Protein AF-A0A659PZQ2-F1 (afdb_monomer_lite)

Structure (mmCIF, N/CA/C/O backbone):
data_AF-A0A659PZQ2-F1
#
_entry.id   AF-A0A659PZQ2-F1
#
loop_
_atom_site.group_PDB
_atom_site.id
_atom_site.type_symbol
_atom_site.label_atom_id
_atom_site.label_alt_id
_atom_site.label_comp_id
_atom_site.label_asym_id
_atom_site.label_entity_id
_atom_site.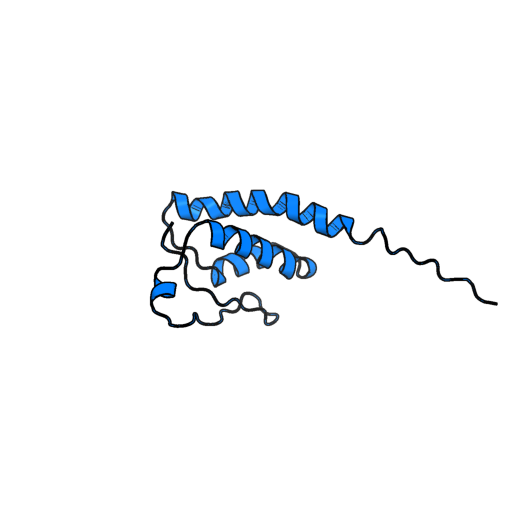label_seq_id
_atom_site.pdbx_PDB_ins_code
_atom_site.Cartn_x
_atom_site.Cartn_y
_atom_site.Cartn_z
_atom_site.occupancy
_atom_site.B_iso_or_equiv
_atom_site.auth_seq_id
_atom_site.auth_comp_id
_atom_site.auth_asym_id
_atom_site.auth_atom_id
_atom_site.pdbx_PDB_model_num
ATOM 1 N N . GLU A 1 1 ? 44.178 11.854 -29.192 1.00 43.09 1 GLU A N 1
ATOM 2 C CA . GLU A 1 1 ? 43.758 12.827 -28.168 1.00 43.09 1 GLU A CA 1
ATOM 3 C C . GLU A 1 1 ? 42.257 12.733 -27.972 1.00 43.09 1 GLU A C 1
ATOM 5 O O . GLU A 1 1 ? 41.554 12.362 -28.906 1.00 43.09 1 GLU A O 1
ATOM 10 N N . ASP A 1 2 ? 41.846 12.947 -26.727 1.00 44.44 2 ASP A N 1
ATOM 11 C CA . ASP A 1 2 ? 40.539 12.696 -26.118 1.00 44.44 2 ASP A CA 1
ATOM 12 C C . ASP A 1 2 ? 39.328 13.151 -26.946 1.00 44.44 2 ASP A C 1
ATOM 14 O O . ASP A 1 2 ? 39.210 14.317 -27.320 1.00 44.44 2 ASP A O 1
ATOM 18 N N . VAL A 1 3 ? 38.382 12.233 -27.163 1.00 50.78 3 VAL A N 1
ATOM 19 C CA . VAL A 1 3 ? 37.012 12.590 -27.539 1.00 50.78 3 VAL A CA 1
ATOM 20 C C . VAL A 1 3 ? 36.284 12.867 -26.226 1.00 50.78 3 VAL A C 1
ATOM 22 O O . VAL A 1 3 ? 36.098 11.922 -25.453 1.00 50.78 3 VAL A O 1
ATOM 25 N N . PRO A 1 4 ? 35.863 14.108 -25.926 1.00 54.44 4 PRO A N 1
ATOM 26 C CA . PRO A 1 4 ? 35.084 14.350 -24.727 1.00 54.44 4 PRO A CA 1
ATOM 27 C C . PRO A 1 4 ? 33.786 13.547 -24.847 1.00 54.44 4 PRO A C 1
ATOM 29 O O . PRO A 1 4 ? 32.972 13.772 -25.745 1.00 54.44 4 PRO A O 1
ATOM 32 N N . ARG A 1 5 ? 33.610 12.564 -23.958 1.00 57.91 5 ARG A N 1
ATOM 33 C CA . ARG A 1 5 ? 32.342 11.857 -23.779 1.00 57.91 5 ARG A CA 1
ATOM 34 C C . ARG A 1 5 ? 31.309 12.907 -23.379 1.00 57.91 5 ARG A C 1
ATOM 36 O O . ARG A 1 5 ? 31.291 13.342 -22.231 1.00 57.91 5 ARG A O 1
ATOM 43 N N . ALA A 1 6 ? 30.488 13.336 -24.334 1.00 54.38 6 ALA A N 1
ATOM 44 C CA . ALA A 1 6 ? 29.352 14.200 -24.065 1.00 54.38 6 ALA A CA 1
ATOM 45 C C . ALA A 1 6 ? 28.490 13.539 -22.983 1.00 54.38 6 ALA A C 1
ATOM 47 O O . ALA A 1 6 ? 28.100 12.378 -23.116 1.00 54.38 6 ALA A O 1
ATOM 48 N N . ALA A 1 7 ? 28.241 14.253 -21.892 1.00 53.03 7 ALA A N 1
ATOM 49 C CA . ALA A 1 7 ? 27.239 13.838 -20.930 1.00 53.03 7 ALA A CA 1
ATOM 50 C C . ALA A 1 7 ? 25.852 14.069 -21.548 1.00 53.03 7 ALA A C 1
ATOM 52 O O . ALA A 1 7 ? 25.619 15.157 -22.074 1.00 53.03 7 ALA A O 1
ATOM 53 N N . PRO A 1 8 ? 24.911 13.121 -21.431 1.00 57.03 8 PRO A N 1
ATOM 54 C CA . PRO A 1 8 ? 23.500 13.457 -21.462 1.00 57.03 8 PRO A CA 1
ATOM 55 C C . PRO A 1 8 ? 22.922 13.240 -20.056 1.00 57.03 8 PRO A C 1
ATOM 57 O O . PRO A 1 8 ? 22.567 12.105 -19.725 1.00 57.03 8 PRO A O 1
ATOM 60 N N . PRO A 1 9 ? 22.838 14.275 -19.198 1.00 56.88 9 PRO A N 1
ATOM 61 C CA . PRO A 1 9 ? 22.209 14.132 -17.889 1.00 56.88 9 PRO A CA 1
ATOM 62 C C . PRO A 1 9 ? 20.702 14.426 -17.884 1.00 56.88 9 PRO A C 1
ATOM 64 O O . PRO A 1 9 ? 20.077 14.191 -16.857 1.00 56.88 9 PRO A O 1
ATOM 67 N N . ASP A 1 10 ? 20.102 14.878 -18.991 1.00 52.16 10 ASP A N 1
ATOM 68 C CA . ASP A 1 10 ? 18.756 15.474 -18.916 1.00 52.16 10 ASP A CA 1
ATOM 69 C C . ASP A 1 10 ? 17.606 14.541 -19.345 1.00 52.16 10 ASP A C 1
ATOM 71 O O . ASP A 1 10 ? 16.463 14.768 -18.973 1.00 52.16 10 ASP A O 1
ATOM 75 N N . LEU A 1 11 ? 17.879 13.441 -20.058 1.00 50.06 11 LEU A N 1
ATOM 76 C CA . LEU A 1 11 ? 16.834 12.591 -20.669 1.00 50.06 11 LEU A CA 1
ATOM 77 C C . LEU A 1 11 ? 16.414 11.359 -19.849 1.00 50.06 11 LEU A C 1
ATOM 79 O O . LEU A 1 11 ? 15.599 10.568 -20.308 1.00 50.06 11 LEU A O 1
ATOM 83 N N . GLN A 1 12 ? 16.967 11.158 -18.651 1.00 48.66 12 GLN A N 1
ATOM 84 C CA . GLN A 1 12 ? 16.686 9.958 -17.838 1.00 48.66 12 GLN A CA 1
ATOM 85 C C . GLN A 1 12 ? 15.722 10.210 -16.665 1.00 48.66 12 GLN A C 1
ATOM 87 O O . GLN A 1 12 ? 15.374 9.268 -15.957 1.00 48.66 12 GLN A O 1
ATOM 92 N N . TYR A 1 13 ? 15.270 11.453 -16.463 1.00 49.06 13 TYR A N 1
ATOM 93 C CA . TYR A 1 13 ? 14.416 11.837 -15.328 1.00 49.06 13 TYR A CA 1
ATOM 94 C C . TYR A 1 13 ? 12.926 12.023 -15.679 1.00 49.06 13 TYR A C 1
ATOM 96 O O . TYR A 1 13 ? 12.082 11.962 -14.780 1.00 49.06 13 TYR A O 1
ATOM 104 N N . GLU A 1 14 ? 12.571 12.191 -16.956 1.00 47.66 14 GLU A N 1
ATOM 105 C CA . GLU A 1 14 ? 11.174 12.403 -17.378 1.00 47.66 14 GLU A CA 1
ATOM 106 C C . GLU A 1 14 ? 10.341 11.108 -17.380 1.00 47.66 14 GLU A C 1
ATOM 108 O O . GLU A 1 14 ? 9.258 11.076 -16.794 1.00 47.66 14 GLU A O 1
ATOM 113 N N . GLU A 1 15 ? 10.879 9.994 -17.891 1.00 51.38 15 GLU A N 1
ATOM 114 C CA . GLU A 1 15 ? 10.107 8.751 -18.103 1.00 51.38 15 GLU A CA 1
ATOM 115 C C . GLU A 1 15 ? 9.558 8.128 -16.794 1.00 51.38 15 GLU A C 1
ATOM 117 O O . GLU A 1 15 ? 8.483 7.517 -16.755 1.00 51.38 15 GLU A O 1
ATOM 122 N N . VAL A 1 16 ? 10.278 8.313 -15.681 1.00 50.09 16 VAL A N 1
ATOM 123 C CA . VAL A 1 16 ? 9.889 7.800 -14.353 1.00 50.09 16 VAL A CA 1
ATOM 124 C C . VAL A 1 16 ? 8.830 8.690 -13.690 1.00 50.09 16 VAL A C 1
ATOM 126 O O . VAL A 1 16 ? 7.954 8.187 -12.981 1.00 50.09 16 VAL A O 1
ATOM 129 N N . THR A 1 17 ? 8.876 10.001 -13.934 1.00 54.16 17 THR A N 1
ATOM 130 C CA . THR A 1 17 ? 7.969 10.974 -13.309 1.00 54.16 17 THR A CA 1
ATOM 131 C C . THR A 1 17 ? 6.584 10.927 -13.957 1.00 54.16 17 THR A C 1
ATOM 133 O O . THR A 1 17 ? 5.587 10.823 -13.240 1.00 54.16 17 THR A O 1
ATOM 136 N N . GLU A 1 18 ? 6.517 10.850 -15.293 1.00 54.75 18 GLU A N 1
ATOM 137 C CA . GLU A 1 18 ? 5.251 10.710 -16.035 1.00 54.75 18 GLU A CA 1
ATOM 138 C C . GLU A 1 18 ? 4.478 9.433 -15.657 1.00 54.75 18 GLU A C 1
ATOM 140 O O . GLU A 1 18 ? 3.247 9.427 -15.620 1.00 54.75 18 GLU A O 1
ATOM 145 N N . THR A 1 19 ? 5.182 8.354 -15.296 1.00 63.56 19 THR A N 1
ATOM 146 C CA . THR A 1 19 ? 4.552 7.088 -14.886 1.00 63.56 19 THR A CA 1
ATOM 147 C C . THR A 1 19 ? 3.859 7.195 -13.516 1.00 63.56 19 THR A C 1
ATOM 149 O O . THR A 1 19 ? 2.824 6.565 -13.295 1.00 63.56 19 THR A O 1
ATOM 152 N N . ARG A 1 20 ? 4.391 7.992 -12.576 1.00 70.25 20 ARG A N 1
ATOM 153 C CA . ARG A 1 20 ? 3.810 8.127 -11.225 1.00 70.25 20 ARG A CA 1
ATOM 154 C C . ARG A 1 20 ? 2.506 8.918 -11.226 1.00 70.25 20 ARG A C 1
ATOM 156 O O . ARG A 1 20 ? 1.558 8.501 -10.562 1.00 70.25 20 ARG A O 1
ATOM 163 N N . GLU A 1 21 ? 2.456 10.026 -11.962 1.00 79.94 21 GLU A N 1
ATOM 164 C CA . GLU A 1 21 ? 1.270 10.893 -12.033 1.00 79.94 21 GLU A CA 1
ATOM 165 C C . GLU A 1 21 ? 0.069 10.182 -12.666 1.00 79.94 21 GLU A C 1
ATOM 167 O O . GLU A 1 21 ? -1.067 10.433 -12.275 1.00 79.94 21 GLU A O 1
ATOM 172 N N . GLN A 1 22 ? 0.315 9.236 -13.577 1.00 83.25 22 GLN A N 1
ATOM 173 C CA . GLN A 1 22 ? -0.734 8.417 -14.188 1.00 83.25 22 GLN A CA 1
ATOM 174 C C . GLN A 1 22 ? -1.177 7.251 -13.291 1.00 83.25 22 GLN A C 1
ATOM 176 O O . GLN A 1 22 ? -2.363 6.936 -13.230 1.00 83.25 22 GLN A O 1
ATOM 181 N N . LEU A 1 23 ? -0.245 6.600 -12.583 1.00 88.38 23 LEU A N 1
ATOM 182 C CA . LEU A 1 23 ? -0.562 5.428 -11.758 1.00 88.38 23 LEU A CA 1
ATOM 183 C C . LEU A 1 23 ? -1.220 5.780 -10.422 1.00 88.38 23 LEU A C 1
ATOM 185 O O . LEU A 1 23 ? -2.057 5.017 -9.943 1.00 88.38 23 LEU A O 1
ATOM 189 N N . ALA A 1 24 ? -0.858 6.911 -9.815 1.00 92.31 24 ALA A N 1
ATOM 190 C CA . ALA A 1 24 ? -1.420 7.345 -8.539 1.00 92.31 24 ALA A CA 1
ATOM 191 C C . ALA A 1 24 ? -2.959 7.423 -8.521 1.00 92.31 24 ALA A C 1
ATOM 193 O O . ALA A 1 24 ? -3.534 6.773 -7.647 1.00 92.31 24 ALA A O 1
ATOM 194 N N . PRO A 1 25 ? -3.638 8.122 -9.454 1.00 94.62 25 PRO A N 1
ATOM 195 C CA . PRO A 1 25 ? -5.100 8.205 -9.447 1.00 94.62 25 PRO A CA 1
ATOM 196 C C . PRO A 1 25 ? -5.770 6.846 -9.690 1.00 94.62 25 PRO A C 1
ATOM 198 O O . PRO A 1 25 ? -6.799 6.554 -9.089 1.00 94.62 25 PRO A O 1
ATOM 201 N N . ILE A 1 26 ? -5.166 5.980 -10.512 1.00 93.75 26 ILE A N 1
ATOM 202 C CA . ILE A 1 26 ? -5.685 4.628 -10.773 1.00 93.75 26 ILE A CA 1
ATOM 203 C C . ILE A 1 26 ? -5.627 3.772 -9.501 1.00 93.75 26 ILE A C 1
ATOM 205 O O . ILE A 1 26 ? -6.587 3.083 -9.161 1.00 93.75 26 ILE A O 1
ATOM 209 N N . ILE A 1 27 ? -4.494 3.800 -8.794 1.00 95.31 27 ILE A N 1
ATOM 210 C CA . ILE A 1 27 ? -4.319 3.061 -7.539 1.00 95.31 27 ILE A CA 1
ATOM 211 C C . ILE A 1 27 ? -5.238 3.636 -6.458 1.00 95.31 27 ILE A C 1
ATOM 213 O O . ILE A 1 27 ? -5.863 2.874 -5.728 1.00 95.31 27 ILE A O 1
ATOM 217 N N . GLU A 1 28 ? -5.359 4.961 -6.368 1.00 95.81 28 GLU A N 1
ATOM 218 C CA . GLU A 1 28 ? -6.278 5.630 -5.443 1.00 95.81 28 GLU A CA 1
ATOM 219 C C . GLU A 1 28 ? -7.724 5.157 -5.645 1.00 95.81 28 GLU A C 1
ATOM 221 O O . GLU A 1 28 ? -8.360 4.723 -4.684 1.00 95.81 28 GLU A O 1
ATOM 226 N N . GLU A 1 29 ? -8.218 5.155 -6.887 1.00 96.19 29 GLU A N 1
ATOM 227 C CA . GLU A 1 29 ? -9.567 4.686 -7.222 1.00 96.19 29 GLU A CA 1
ATOM 228 C C . GLU A 1 29 ? -9.778 3.214 -6.832 1.00 96.19 29 GLU A C 1
ATOM 230 O O . GLU A 1 29 ? -10.786 2.866 -6.213 1.00 96.19 29 GLU A O 1
ATOM 235 N N . GLN A 1 30 ? -8.804 2.346 -7.119 1.00 95.88 30 GLN A N 1
ATOM 236 C CA . GLN A 1 30 ? -8.877 0.932 -6.743 1.00 95.88 30 GLN A CA 1
ATOM 237 C C . GLN A 1 30 ? -8.884 0.729 -5.223 1.00 95.88 30 GLN A C 1
ATOM 239 O O . GLN A 1 30 ? -9.653 -0.085 -4.709 1.00 95.88 30 GLN A O 1
ATOM 244 N N . LEU A 1 31 ? -8.046 1.461 -4.482 1.00 97.38 31 LEU A N 1
ATOM 245 C CA . LEU A 1 31 ? -7.979 1.340 -3.026 1.00 97.38 31 LEU A CA 1
ATOM 246 C C . LEU A 1 31 ? -9.207 1.960 -2.336 1.00 97.38 31 LEU A C 1
ATOM 248 O O . LEU A 1 31 ? -9.620 1.470 -1.284 1.00 97.38 31 LEU A O 1
ATOM 252 N N . ALA A 1 32 ? -9.849 2.971 -2.931 1.00 97.19 32 ALA A N 1
ATOM 253 C CA . ALA A 1 32 ? -11.071 3.581 -2.400 1.00 97.19 32 ALA A CA 1
ATOM 254 C C . ALA A 1 32 ? -12.216 2.568 -2.209 1.00 97.19 32 ALA A C 1
ATOM 25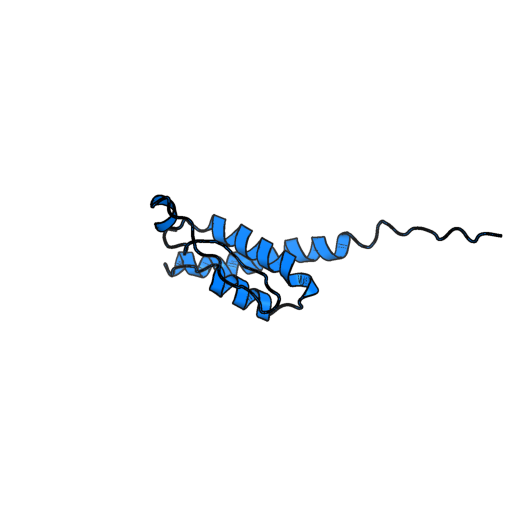6 O O . ALA A 1 32 ? -13.066 2.749 -1.331 1.00 97.19 32 ALA A O 1
ATOM 257 N N . MET A 1 33 ? -12.212 1.461 -2.962 1.00 96.38 33 MET A N 1
ATOM 258 C CA . MET A 1 33 ? -13.175 0.372 -2.793 1.00 96.38 33 MET A CA 1
ATOM 259 C C . MET A 1 33 ? -13.157 -0.214 -1.380 1.00 96.38 33 MET A C 1
ATOM 261 O O . MET A 1 33 ? -14.230 -0.482 -0.851 1.00 96.38 33 MET A O 1
ATOM 265 N N . TYR A 1 34 ? -11.993 -0.325 -0.730 1.00 97.25 34 TYR A N 1
ATOM 266 C CA . TYR A 1 34 ? -11.884 -0.839 0.642 1.00 97.25 34 TYR A CA 1
ATOM 267 C C . TYR A 1 34 ? -12.656 0.024 1.644 1.00 97.25 34 TYR A C 1
ATOM 269 O O . TYR A 1 34 ? -13.348 -0.499 2.521 1.00 97.25 34 TYR A O 1
ATOM 277 N N . LYS A 1 35 ? -12.597 1.350 1.470 1.00 95.69 35 LYS A N 1
ATOM 278 C CA . LYS A 1 35 ? -13.377 2.302 2.262 1.00 95.69 35 LYS A CA 1
ATOM 279 C C . LYS A 1 35 ? -14.868 2.184 1.956 1.00 95.69 35 LYS A C 1
ATOM 281 O O . LYS A 1 35 ? -15.670 2.104 2.884 1.00 95.69 35 LYS A O 1
ATOM 286 N N . THR A 1 36 ? -15.250 2.115 0.683 1.00 96.62 36 THR A N 1
ATOM 287 C CA . THR A 1 36 ? -16.660 1.980 0.278 1.00 96.62 36 THR A CA 1
ATOM 288 C C . THR A 1 36 ? -17.296 0.687 0.793 1.00 96.62 36 THR A C 1
ATOM 290 O O . THR A 1 36 ? -18.430 0.707 1.266 1.00 96.62 36 THR A O 1
ATOM 293 N N . THR A 1 37 ? -16.575 -0.435 0.748 1.00 96.75 37 THR A N 1
ATOM 294 C CA . THR A 1 37 ? -17.066 -1.748 1.195 1.00 96.75 37 THR A CA 1
ATOM 295 C C . THR A 1 37 ? -16.771 -2.040 2.665 1.00 96.75 37 THR A C 1
ATOM 297 O O . THR A 1 37 ? -17.086 -3.134 3.133 1.00 96.75 37 THR A O 1
ATOM 300 N N . GLN A 1 38 ? -16.154 -1.100 3.394 1.00 96.19 38 GLN A N 1
ATOM 301 C CA . GLN A 1 38 ? -15.722 -1.266 4.790 1.00 96.19 38 GLN A CA 1
ATOM 302 C C . GLN A 1 38 ? -14.882 -2.540 5.005 1.00 96.19 38 GLN A C 1
ATOM 304 O O . GLN A 1 38 ? -14.968 -3.208 6.034 1.00 96.19 38 GLN A O 1
ATOM 309 N N . THR A 1 39 ? -14.083 -2.911 4.005 1.00 97.38 39 THR A N 1
ATOM 310 C CA . THR A 1 39 ? -13.224 -4.099 4.045 1.00 97.38 39 THR A CA 1
ATOM 311 C C . THR A 1 39 ? -11.851 -3.708 4.577 1.00 97.38 39 THR A C 1
ATOM 313 O O . THR A 1 39 ? -11.322 -2.713 4.099 1.00 97.38 39 THR A O 1
ATOM 316 N N . PRO A 1 40 ? -11.239 -4.440 5.523 1.00 97.50 40 PRO A N 1
ATOM 317 C CA . PRO A 1 40 ? -9.902 -4.112 6.017 1.00 97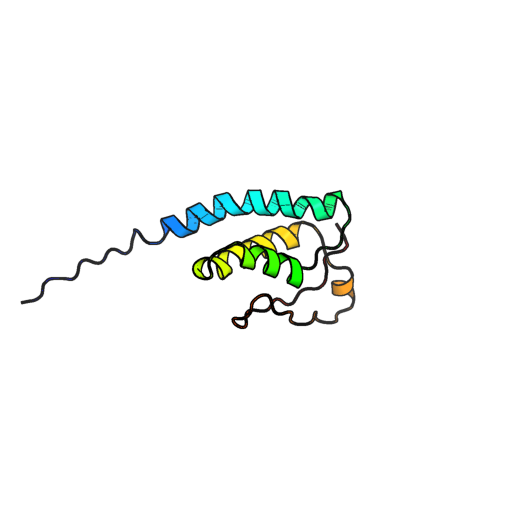.50 40 PRO A CA 1
ATOM 318 C C . PRO A 1 40 ? -8.837 -4.160 4.910 1.00 97.50 40 PRO A C 1
ATOM 320 O O . PRO A 1 40 ? -8.859 -5.059 4.069 1.00 97.50 40 PRO A O 1
ATOM 323 N N . LEU A 1 41 ? -7.896 -3.217 4.925 1.00 97.88 41 LEU A N 1
ATOM 324 C CA . LEU A 1 41 ? -6.821 -3.102 3.940 1.00 97.88 41 LEU A CA 1
ATOM 325 C C . LEU A 1 41 ? -5.494 -3.566 4.557 1.00 97.88 41 LEU A C 1
ATOM 327 O O . LEU A 1 41 ? -4.888 -2.881 5.384 1.00 97.88 41 LEU A O 1
ATOM 331 N N . ASP A 1 42 ? -5.046 -4.760 4.160 1.00 97.56 42 ASP A N 1
ATOM 332 C CA . ASP A 1 42 ? -3.746 -5.321 4.548 1.00 97.56 42 ASP A CA 1
ATOM 333 C C . ASP A 1 42 ? -2.670 -4.898 3.543 1.00 97.56 42 ASP A C 1
ATOM 335 O O . ASP A 1 42 ? -2.577 -5.427 2.433 1.00 97.56 42 ASP A O 1
ATOM 339 N N . LEU A 1 43 ? -1.822 -3.954 3.950 1.00 96.94 43 LEU A N 1
ATOM 340 C CA . LEU A 1 43 ? -0.734 -3.440 3.120 1.00 96.94 43 LEU A CA 1
ATOM 341 C C . LEU A 1 43 ? 0.268 -4.517 2.681 1.00 96.94 43 LEU A C 1
ATOM 343 O O . LEU A 1 43 ? 0.825 -4.403 1.592 1.00 96.94 43 LEU A O 1
ATOM 347 N N . GLY A 1 44 ? 0.504 -5.561 3.480 1.00 96.81 44 GLY A N 1
ATOM 348 C CA . GLY A 1 44 ? 1.403 -6.654 3.102 1.00 96.81 44 GLY A CA 1
ATOM 349 C C . GLY A 1 44 ? 0.870 -7.439 1.908 1.00 96.81 44 GLY A C 1
ATOM 350 O O . GLY A 1 44 ? 1.601 -7.697 0.948 1.00 96.81 44 GLY A O 1
ATOM 351 N N . LEU A 1 45 ? -0.422 -7.767 1.948 1.00 96.88 45 LEU A N 1
ATOM 352 C CA . LEU A 1 45 ? -1.106 -8.470 0.869 1.00 96.88 45 LEU A CA 1
ATOM 353 C C . LEU A 1 45 ? -1.259 -7.583 -0.370 1.00 96.88 45 LEU A C 1
ATOM 355 O O . LEU A 1 45 ? -0.817 -7.968 -1.451 1.00 96.88 45 LEU A O 1
ATOM 359 N N . VAL A 1 46 ? -1.825 -6.388 -0.197 1.00 97.06 46 VAL A N 1
ATOM 360 C CA . VAL A 1 46 ? -2.159 -5.481 -1.300 1.00 97.06 46 VAL A CA 1
ATOM 361 C C . VAL A 1 46 ? -0.905 -5.052 -2.053 1.00 97.06 46 VAL A C 1
ATOM 363 O O . VAL A 1 46 ? -0.859 -5.155 -3.277 1.00 97.06 46 VAL A O 1
ATOM 366 N N . VAL A 1 47 ? 0.159 -4.635 -1.354 1.00 97.31 47 VAL A N 1
ATOM 367 C CA . VAL A 1 47 ? 1.410 -4.250 -2.028 1.00 97.31 47 VAL A CA 1
ATOM 368 C C . VAL A 1 47 ? 1.965 -5.430 -2.820 1.00 97.31 47 VAL A C 1
ATOM 370 O O . VAL A 1 47 ? 2.336 -5.253 -3.975 1.00 97.31 47 VAL A O 1
ATOM 373 N N . ARG A 1 48 ? 1.968 -6.645 -2.259 1.00 97.38 48 ARG A N 1
ATOM 374 C CA . ARG A 1 48 ? 2.432 -7.843 -2.973 1.00 97.38 48 ARG A CA 1
ATOM 375 C C . ARG A 1 48 ? 1.625 -8.113 -4.248 1.00 97.38 48 ARG A C 1
ATOM 377 O O . ARG A 1 48 ? 2.217 -8.430 -5.277 1.00 97.38 48 ARG A O 1
ATOM 384 N N . GLU A 1 49 ? 0.303 -7.972 -4.194 1.00 96.44 49 GLU A N 1
ATOM 385 C CA . GLU A 1 49 ? -0.588 -8.150 -5.350 1.00 96.44 49 GLU A CA 1
ATOM 386 C C . GLU A 1 49 ? -0.342 -7.107 -6.443 1.00 96.44 49 GLU A C 1
ATOM 388 O O . GLU A 1 49 ? -0.310 -7.454 -7.624 1.00 96.44 49 GLU A O 1
ATOM 393 N N . TYR A 1 50 ? -0.099 -5.848 -6.071 1.00 95.50 50 TYR A N 1
ATOM 394 C CA . TYR A 1 50 ? 0.316 -4.826 -7.029 1.00 95.50 50 TYR A CA 1
ATOM 395 C C . TYR A 1 50 ? 1.692 -5.145 -7.613 1.00 95.50 50 TYR A C 1
ATOM 397 O O . TYR A 1 50 ? 1.847 -5.157 -8.829 1.00 95.50 50 TYR A O 1
ATOM 405 N N . LEU A 1 51 ? 2.693 -5.472 -6.790 1.00 95.00 51 LEU A N 1
ATOM 406 C CA . LEU A 1 51 ? 4.045 -5.778 -7.268 1.00 95.00 51 LEU A CA 1
ATOM 407 C C . LEU A 1 51 ? 4.082 -6.947 -8.264 1.00 95.00 51 LEU A C 1
ATOM 409 O O . LEU A 1 51 ? 4.897 -6.926 -9.185 1.00 95.00 51 LEU A O 1
ATOM 413 N N . ALA A 1 52 ? 3.195 -7.934 -8.127 1.00 95.06 52 ALA A N 1
ATOM 414 C CA . ALA A 1 52 ? 3.089 -9.055 -9.062 1.00 95.06 52 ALA A CA 1
ATOM 415 C C . ALA A 1 52 ? 2.640 -8.642 -10.480 1.00 95.06 52 ALA A C 1
ATOM 417 O O . ALA A 1 52 ? 2.918 -9.360 -11.439 1.00 95.06 52 ALA A O 1
ATOM 418 N N . GLN A 1 53 ? 1.980 -7.489 -10.627 1.00 93.69 53 GLN A N 1
ATOM 419 C CA . GLN A 1 53 ? 1.460 -6.983 -11.904 1.00 93.69 53 GLN A CA 1
ATOM 420 C C . GLN A 1 53 ? 2.469 -6.120 -12.673 1.00 93.69 53 GLN A C 1
ATOM 422 O O . GLN A 1 53 ? 2.257 -5.823 -13.848 1.00 93.69 53 GLN A O 1
ATOM 427 N N . TYR A 1 54 ? 3.573 -5.719 -12.035 1.00 90.94 54 TYR A N 1
ATOM 428 C CA . TYR A 1 54 ? 4.566 -4.824 -12.627 1.00 90.94 54 TYR A CA 1
ATOM 429 C C . TYR A 1 54 ? 5.956 -5.469 -12.689 1.00 90.94 54 TYR A C 1
ATOM 431 O O . TYR A 1 54 ? 6.331 -6.260 -11.817 1.00 90.94 54 TYR A O 1
ATOM 439 N N . PRO A 1 55 ? 6.782 -5.104 -13.689 1.00 91.06 55 PRO A N 1
ATOM 440 C CA . PRO A 1 55 ? 8.167 -5.551 -13.750 1.00 91.06 55 PRO A CA 1
ATOM 441 C C . PRO A 1 55 ? 8.957 -5.052 -12.535 1.00 91.06 55 PRO A C 1
ATOM 443 O O . PRO A 1 55 ? 8.733 -3.947 -12.038 1.00 91.06 55 PRO A O 1
ATOM 446 N N . ARG A 1 56 ? 9.953 -5.838 -12.104 1.00 90.06 56 ARG A N 1
ATOM 447 C CA . ARG A 1 56 ? 10.770 -5.559 -10.907 1.00 90.06 56 ARG A CA 1
ATOM 448 C C . ARG A 1 56 ? 11.366 -4.149 -10.875 1.00 90.06 56 ARG A C 1
ATOM 450 O O . ARG A 1 56 ? 11.439 -3.551 -9.807 1.00 90.06 56 ARG A O 1
ATOM 457 N N . ALA A 1 57 ? 11.756 -3.610 -12.031 1.00 89.81 57 ALA A N 1
ATOM 458 C CA . ALA A 1 57 ? 12.297 -2.255 -12.150 1.00 89.81 57 ALA A CA 1
ATOM 459 C C . ALA A 1 57 ? 11.350 -1.169 -11.599 1.00 89.81 57 ALA A C 1
ATOM 461 O O . ALA A 1 57 ? 11.823 -0.135 -11.148 1.00 89.81 57 ALA A O 1
ATOM 462 N N . ARG A 1 58 ? 10.033 -1.423 -11.581 1.00 89.19 58 ARG A N 1
ATOM 463 C CA . ARG A 1 58 ? 8.995 -0.500 -11.093 1.00 89.19 58 ARG A CA 1
ATOM 464 C C . ARG A 1 58 ? 8.516 -0.805 -9.675 1.00 89.19 58 ARG A C 1
ATOM 466 O O . ARG A 1 58 ? 7.661 -0.094 -9.159 1.00 89.19 58 ARG A O 1
ATOM 473 N N . HIS A 1 59 ? 9.032 -1.855 -9.028 1.00 93.06 59 HIS A N 1
ATOM 474 C CA . HIS A 1 59 ? 8.521 -2.288 -7.721 1.00 93.06 59 HIS A CA 1
ATOM 475 C C . HIS A 1 59 ? 8.630 -1.200 -6.658 1.00 93.06 59 HIS A C 1
ATOM 477 O O . HIS A 1 59 ? 7.716 -1.037 -5.858 1.00 93.06 59 HIS A O 1
ATOM 483 N N . PHE A 1 60 ? 9.724 -0.440 -6.659 1.00 90.81 60 PHE A N 1
ATOM 484 C CA . PHE A 1 60 ? 9.910 0.631 -5.686 1.00 90.81 60 PHE A CA 1
ATOM 485 C C . PHE A 1 60 ? 8.858 1.738 -5.840 1.00 90.81 60 PHE A C 1
ATOM 487 O O . PHE A 1 60 ? 8.226 2.121 -4.856 1.00 90.81 60 PHE A O 1
ATOM 494 N N . ASP A 1 61 ? 8.632 2.209 -7.069 1.00 91.00 61 ASP A N 1
ATOM 495 C CA . ASP A 1 61 ? 7.644 3.252 -7.352 1.00 91.00 61 ASP A CA 1
ATOM 496 C C . ASP A 1 61 ? 6.228 2.784 -7.032 1.00 91.00 61 ASP A C 1
ATOM 498 O O . ASP A 1 61 ? 5.500 3.468 -6.318 1.00 91.00 61 ASP A O 1
ATOM 502 N N . VAL A 1 62 ? 5.860 1.586 -7.492 1.00 93.50 62 VAL A N 1
ATOM 503 C CA . VAL A 1 62 ? 4.528 1.015 -7.260 1.00 93.50 62 VAL A CA 1
ATOM 504 C C . VAL A 1 62 ? 4.268 0.823 -5.768 1.00 93.50 62 VAL A C 1
ATOM 506 O O . VAL A 1 62 ? 3.234 1.268 -5.279 1.00 93.50 62 VAL A O 1
ATOM 509 N N . ALA A 1 63 ? 5.206 0.228 -5.021 1.00 95.38 63 ALA A N 1
ATOM 510 C CA . ALA A 1 63 ? 5.044 0.044 -3.579 1.00 95.38 63 ALA A CA 1
ATOM 511 C C . ALA A 1 63 ? 4.846 1.383 -2.862 1.00 95.38 63 ALA A C 1
ATOM 513 O O . ALA A 1 63 ? 3.964 1.497 -2.012 1.00 95.38 63 ALA A O 1
ATOM 514 N N . ARG A 1 64 ? 5.627 2.407 -3.228 1.00 94.94 64 ARG A N 1
ATOM 515 C CA . ARG A 1 64 ? 5.500 3.737 -2.636 1.00 94.94 64 ARG A CA 1
ATOM 516 C C . ARG A 1 64 ? 4.137 4.361 -2.920 1.00 94.94 64 ARG A C 1
ATOM 518 O O . ARG A 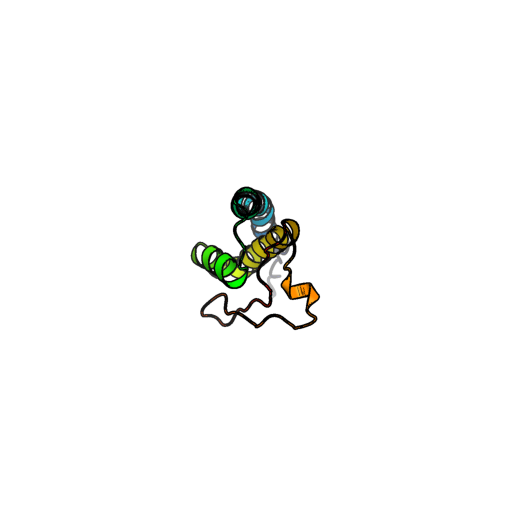1 64 ? 3.516 4.846 -1.987 1.00 94.94 64 ARG A O 1
ATOM 525 N N . ILE A 1 65 ? 3.665 4.323 -4.166 1.00 95.50 65 ILE A N 1
ATOM 526 C CA . ILE A 1 65 ? 2.361 4.893 -4.529 1.00 95.50 65 ILE A CA 1
ATOM 527 C C . ILE A 1 65 ? 1.237 4.177 -3.774 1.00 95.50 65 ILE A C 1
ATOM 529 O O . ILE A 1 65 ? 0.401 4.839 -3.172 1.00 95.50 65 ILE A O 1
ATOM 533 N N . VAL A 1 66 ? 1.237 2.839 -3.753 1.00 96.75 66 VAL A N 1
ATOM 534 C CA . VAL A 1 66 ? 0.220 2.055 -3.030 1.00 96.75 66 VAL A CA 1
ATOM 535 C C . VAL A 1 66 ? 0.194 2.424 -1.549 1.00 96.75 66 VAL A C 1
ATOM 537 O O . VAL A 1 66 ? -0.882 2.659 -1.007 1.00 96.75 66 VAL A O 1
ATOM 540 N N . ILE A 1 67 ? 1.359 2.523 -0.902 1.00 96.19 67 ILE A N 1
ATOM 541 C CA . ILE A 1 67 ? 1.452 2.913 0.510 1.00 96.19 67 ILE A CA 1
ATOM 542 C C . ILE A 1 67 ? 0.968 4.355 0.705 1.00 96.19 67 ILE A C 1
ATOM 544 O O . ILE A 1 67 ? 0.111 4.586 1.554 1.00 96.19 67 ILE A O 1
ATOM 548 N N . ASP A 1 68 ? 1.467 5.303 -0.095 1.00 95.94 6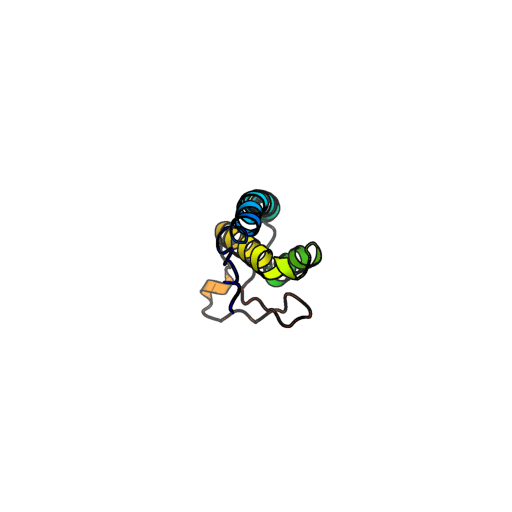8 ASP A N 1
ATOM 549 C CA . ASP A 1 68 ? 1.129 6.728 -0.003 1.00 95.94 68 ASP A CA 1
ATOM 550 C C . ASP A 1 68 ? -0.378 6.975 -0.199 1.00 95.94 68 ASP A C 1
ATOM 552 O O . ASP A 1 68 ? -0.926 7.885 0.426 1.00 95.94 68 ASP A O 1
ATOM 556 N N . GLN A 1 69 ? -1.056 6.175 -1.034 1.00 96.69 69 GLN A N 1
ATOM 557 C CA . GLN A 1 69 ? -2.511 6.245 -1.209 1.00 96.69 69 GLN A CA 1
ATOM 558 C C . GLN A 1 69 ? -3.274 5.517 -0.096 1.00 96.69 69 GLN A C 1
ATOM 560 O O . GLN A 1 69 ? -4.241 6.058 0.437 1.00 96.69 69 GLN A O 1
ATOM 565 N N . ALA A 1 70 ? -2.833 4.328 0.319 1.00 96.75 70 ALA A N 1
ATOM 566 C CA . ALA A 1 70 ? -3.500 3.551 1.362 1.00 96.75 70 ALA A CA 1
ATOM 567 C C . ALA A 1 70 ? -3.568 4.289 2.707 1.00 96.75 70 ALA A C 1
ATOM 569 O O . ALA A 1 70 ? -4.621 4.305 3.343 1.00 96.75 70 ALA A O 1
ATOM 570 N N . VAL A 1 71 ? -2.481 4.953 3.123 1.00 95.38 71 VAL A N 1
ATOM 571 C CA . VAL A 1 71 ? -2.434 5.691 4.403 1.00 95.38 71 VAL A CA 1
ATOM 572 C C . VAL A 1 71 ? -3.375 6.898 4.446 1.00 95.38 71 VAL A C 1
ATOM 574 O O . VAL A 1 71 ? -3.647 7.426 5.520 1.00 95.38 71 VAL A O 1
ATOM 577 N N . ARG A 1 72 ? -3.882 7.356 3.294 1.00 95.56 72 ARG A N 1
ATOM 578 C CA . ARG A 1 72 ? -4.863 8.450 3.213 1.00 95.56 72 ARG A CA 1
ATOM 579 C C . ARG A 1 72 ? -6.295 7.971 3.430 1.00 95.56 72 ARG A C 1
ATOM 581 O O . ARG A 1 72 ? -7.167 8.792 3.700 1.00 95.56 72 ARG A O 1
ATOM 588 N N . LEU A 1 73 ? -6.552 6.669 3.295 1.00 96.19 73 LEU A N 1
ATOM 589 C CA . LEU A 1 73 ? -7.904 6.118 3.371 1.00 96.19 73 LEU A CA 1
ATOM 590 C C . LEU A 1 73 ? -8.409 5.981 4.804 1.00 96.19 73 LEU A C 1
ATOM 592 O O . LEU A 1 73 ? -9.616 6.094 5.018 1.00 96.19 73 LEU A O 1
ATOM 596 N N . GLY A 1 74 ? -7.512 5.737 5.757 1.00 95.38 74 GLY A N 1
ATOM 597 C CA . GLY A 1 74 ? -7.871 5.431 7.133 1.00 95.38 74 GLY A CA 1
ATOM 598 C C . GLY A 1 74 ? -6.663 5.141 8.019 1.00 95.38 74 GLY A C 1
ATOM 599 O O . GLY A 1 74 ? -5.517 5.356 7.631 1.00 95.38 74 GLY A O 1
ATOM 600 N N . VAL A 1 75 ? -6.936 4.630 9.216 1.00 96.31 75 VAL A N 1
ATOM 601 C CA . VAL A 1 75 ? -5.936 4.237 10.218 1.00 96.31 75 VAL A CA 1
ATOM 602 C C . VAL A 1 75 ? -6.147 2.791 10.660 1.00 96.31 75 VAL A C 1
ATOM 604 O O . VAL A 1 75 ? -7.239 2.237 10.505 1.00 96.31 75 VAL A O 1
ATOM 607 N N . ALA A 1 76 ? -5.117 2.174 11.236 1.00 96.94 76 ALA A N 1
ATOM 608 C CA . ALA A 1 76 ? -5.259 0.875 11.873 1.00 96.94 76 ALA A CA 1
ATOM 609 C C . ALA A 1 76 ? -5.608 1.053 13.354 1.00 96.94 76 ALA A C 1
ATOM 611 O O . ALA A 1 76 ? -4.890 1.716 14.103 1.00 96.94 76 ALA A O 1
ATOM 612 N N . GLN A 1 77 ? -6.667 0.404 13.836 1.00 95.62 77 GLN A N 1
ATOM 613 C CA . GLN A 1 77 ? -7.004 0.408 15.261 1.00 95.62 77 GLN A CA 1
ATOM 614 C C . GLN A 1 77 ? -5.857 -0.161 16.121 1.00 95.62 77 GLN A C 1
ATOM 616 O O . GLN A 1 77 ? -5.663 0.249 17.267 1.00 95.62 77 GLN A O 1
ATOM 621 N N . ALA A 1 78 ? -5.066 -1.080 15.564 1.00 95.19 78 ALA A N 1
ATOM 622 C CA . ALA A 1 78 ? -3.905 -1.655 16.233 1.00 95.19 78 ALA A CA 1
ATOM 623 C C . ALA A 1 78 ? -2.763 -0.645 16.470 1.00 95.19 78 ALA A C 1
ATOM 625 O O . ALA A 1 78 ? -1.979 -0.857 17.398 1.00 95.19 78 ALA A O 1
ATOM 626 N N . ASP A 1 79 ? -2.696 0.470 15.729 1.00 93.75 79 ASP A N 1
ATOM 627 C CA . ASP A 1 79 ? -1.694 1.525 15.961 1.00 93.75 79 ASP A CA 1
ATOM 628 C C . ASP A 1 79 ? -1.814 2.112 17.380 1.00 93.75 79 ASP A C 1
ATOM 630 O O . ASP A 1 79 ? -0.815 2.450 18.015 1.00 93.75 79 ASP A O 1
ATOM 634 N N . PHE A 1 80 ? -3.029 2.146 17.941 1.00 93.81 80 PHE A N 1
ATOM 635 C CA . PHE A 1 80 ? -3.291 2.662 19.289 1.00 93.81 80 PHE A CA 1
ATOM 636 C C . PHE A 1 80 ? -2.839 1.723 20.418 1.00 93.81 80 PHE A C 1
ATOM 638 O O . PHE A 1 80 ? -2.869 2.110 21.585 1.00 93.81 80 PHE A O 1
ATOM 645 N N . THR A 1 81 ? -2.406 0.498 20.106 1.00 93.50 81 THR A N 1
ATOM 646 C CA . THR A 1 81 ? -1.888 -0.446 21.114 1.00 93.50 81 THR A CA 1
ATOM 647 C C . THR A 1 81 ? -0.460 -0.121 21.555 1.00 93.50 81 THR A C 1
ATOM 649 O O . THR A 1 81 ? 0.010 -0.662 22.554 1.00 93.50 81 THR A O 1
ATOM 652 N N . GLY A 1 82 ? 0.255 0.724 20.801 1.00 91.06 82 GLY A N 1
ATOM 653 C CA . GLY A 1 82 ? 1.678 1.004 21.011 1.00 91.06 82 GLY A CA 1
ATOM 654 C C . GLY A 1 82 ? 2.608 -0.158 20.640 1.00 91.06 82 GLY A C 1
ATOM 655 O O . GLY A 1 82 ? 3.823 -0.040 20.800 1.00 91.06 82 GLY A O 1
ATOM 656 N N . LEU A 1 83 ? 2.069 -1.277 20.138 1.00 93.38 83 LEU A N 1
ATOM 657 C CA . LEU A 1 83 ? 2.861 -2.406 19.664 1.00 93.38 83 LEU A CA 1
ATOM 658 C C . LEU A 1 83 ? 3.227 -2.215 18.186 1.00 93.38 83 LEU A C 1
ATOM 660 O O . LEU A 1 83 ? 2.345 -1.948 17.365 1.00 93.38 83 LEU A O 1
ATOM 664 N N . PRO A 1 84 ? 4.504 -2.400 17.808 1.00 93.81 84 PRO A N 1
ATOM 665 C CA . PRO A 1 84 ? 4.901 -2.307 16.413 1.00 93.81 84 PRO A CA 1
ATOM 666 C C . PRO A 1 84 ? 4.284 -3.447 15.596 1.00 93.81 84 PRO A C 1
ATOM 668 O O . PRO A 1 84 ? 4.225 -4.596 16.043 1.00 93.81 84 PRO A O 1
ATOM 671 N N . ALA A 1 85 ? 3.879 -3.144 14.362 1.00 95.62 85 ALA A N 1
ATOM 672 C CA . ALA A 1 85 ? 3.479 -4.165 13.403 1.00 95.62 85 ALA A CA 1
ATOM 673 C C . ALA A 1 85 ? 4.645 -5.113 13.090 1.00 95.62 85 ALA A C 1
ATOM 675 O O . ALA A 1 85 ? 5.822 -4.772 13.247 1.00 95.62 85 ALA A O 1
ATOM 676 N N . LYS A 1 86 ? 4.333 -6.318 12.616 1.00 96.31 86 LYS A N 1
ATOM 677 C CA . LYS A 1 86 ? 5.359 -7.256 12.150 1.00 96.31 86 LYS A CA 1
ATOM 678 C C . LYS A 1 86 ? 5.780 -6.902 10.726 1.00 96.31 86 LYS A C 1
ATOM 680 O O . LYS A 1 86 ? 4.961 -6.479 9.918 1.00 96.31 86 LYS A O 1
ATOM 685 N N . TRP A 1 87 ? 7.053 -7.125 10.413 1.00 97.56 87 TRP A N 1
ATOM 686 C CA . TRP A 1 87 ? 7.540 -7.059 9.038 1.00 97.56 87 TRP A CA 1
ATOM 687 C C . TRP A 1 87 ? 6.930 -8.188 8.204 1.00 97.56 87 TRP A C 1
ATOM 689 O O . TRP A 1 87 ? 7.117 -9.362 8.525 1.00 97.56 87 TRP A O 1
ATOM 699 N N . GLN A 1 88 ? 6.252 -7.831 7.119 1.00 97.00 88 GLN A N 1
ATOM 700 C CA . GLN A 1 88 ? 5.629 -8.751 6.174 1.00 97.00 88 GLN A CA 1
ATOM 701 C C . GLN A 1 88 ? 6.378 -8.709 4.834 1.00 97.00 88 GLN A C 1
ATOM 703 O O . GLN A 1 88 ? 6.632 -7.614 4.330 1.00 97.00 88 GLN A O 1
ATOM 708 N N . PRO A 1 89 ? 6.768 -9.852 4.243 1.00 96.81 89 PRO A N 1
ATOM 709 C CA . PRO A 1 89 ? 7.399 -9.872 2.927 1.00 96.81 89 PRO A CA 1
ATOM 710 C C . PRO A 1 89 ? 6.404 -9.474 1.834 1.00 96.81 89 PRO A C 1
ATOM 712 O O . PRO A 1 89 ? 5.295 -9.999 1.780 1.00 96.81 89 PRO A O 1
ATOM 715 N N . ILE A 1 90 ? 6.830 -8.578 0.943 1.00 96.50 90 ILE A N 1
ATOM 716 C CA . ILE A 1 90 ? 6.015 -8.088 -0.183 1.00 96.50 90 ILE A CA 1
ATOM 717 C C . ILE A 1 90 ? 6.524 -8.578 -1.544 1.00 96.50 90 ILE A C 1
ATOM 719 O O . ILE A 1 90 ? 5.868 -8.363 -2.556 1.00 96.50 90 ILE A O 1
ATOM 723 N N . ASN A 1 91 ? 7.681 -9.245 -1.585 1.00 93.25 91 ASN A N 1
ATOM 724 C CA . ASN A 1 91 ? 8.185 -9.968 -2.752 1.00 93.25 91 ASN A CA 1
ATOM 725 C C . ASN A 1 91 ? 9.234 -11.023 -2.348 1.00 93.25 91 ASN A C 1
ATOM 727 O O . ASN A 1 91 ? 9.698 -11.054 -1.206 1.00 93.25 91 ASN A O 1
ATOM 731 N N . ASP A 1 92 ? 9.661 -11.836 -3.317 1.00 91.69 92 ASP A N 1
ATOM 732 C CA . ASP A 1 92 ? 10.663 -12.897 -3.122 1.00 91.69 92 ASP A CA 1
ATOM 733 C C . ASP A 1 92 ? 12.115 -12.382 -3.117 1.00 91.69 92 ASP A C 1
ATOM 735 O O . ASP A 1 92 ? 13.063 -13.139 -2.922 1.00 91.69 92 ASP A O 1
ATOM 739 N N . TYR A 1 93 ? 12.309 -11.075 -3.313 1.00 88.75 93 TYR A N 1
ATOM 740 C CA . TYR A 1 93 ? 13.624 -10.433 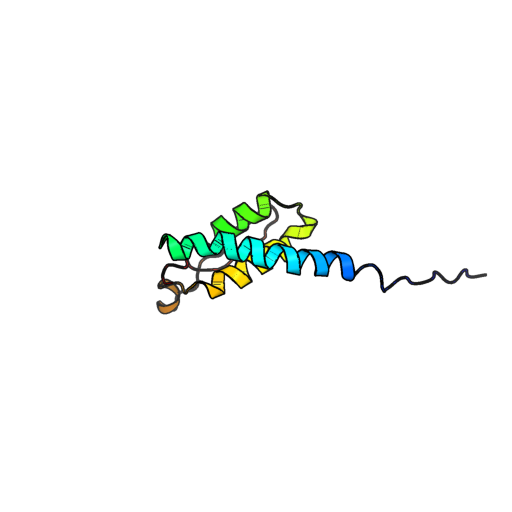-3.402 1.00 88.75 93 TYR A CA 1
ATOM 741 C C . TYR A 1 93 ? 14.059 -9.773 -2.087 1.00 88.75 93 TYR A C 1
ATOM 743 O O . TYR A 1 93 ? 15.075 -9.080 -2.052 1.00 88.75 93 TYR A O 1
ATOM 751 N N . GLY A 1 94 ? 13.294 -9.976 -1.010 1.00 90.12 94 GLY A N 1
ATOM 752 C CA . GLY A 1 94 ? 13.620 -9.510 0.337 1.00 90.12 94 GLY A CA 1
ATOM 753 C C . GLY A 1 94 ? 12.998 -8.172 0.737 1.00 90.12 94 GLY A C 1
ATOM 754 O O . GLY A 1 94 ? 13.265 -7.713 1.849 1.00 90.12 94 GLY A O 1
ATOM 755 N N . ALA A 1 95 ? 12.158 -7.556 -0.104 1.00 95.25 95 ALA A N 1
ATOM 756 C CA . ALA A 1 95 ? 11.419 -6.362 0.296 1.00 95.25 95 ALA A CA 1
ATOM 757 C C . ALA A 1 95 ? 10.321 -6.726 1.304 1.00 95.25 95 ALA A C 1
ATOM 759 O O . ALA A 1 95 ? 9.660 -7.765 1.194 1.00 95.25 95 ALA A O 1
ATOM 760 N N . LYS A 1 96 ? 10.125 -5.858 2.298 1.00 97.12 96 LYS A N 1
ATOM 761 C CA . LYS A 1 96 ? 9.155 -6.049 3.378 1.00 97.12 96 LYS A CA 1
ATOM 762 C C . LYS A 1 96 ? 8.446 -4.737 3.692 1.00 97.12 96 LYS A C 1
ATOM 764 O O . LYS A 1 96 ? 9.033 -3.672 3.523 1.00 97.12 96 LYS A O 1
ATOM 769 N N . VAL A 1 97 ? 7.222 -4.829 4.198 1.00 96.81 97 VAL A N 1
ATOM 770 C CA . VAL A 1 97 ? 6.452 -3.704 4.742 1.00 96.81 97 VAL A CA 1
ATOM 771 C C . VAL A 1 97 ? 6.167 -3.948 6.220 1.00 96.81 97 VAL A C 1
ATOM 773 O O . VAL A 1 97 ? 5.991 -5.090 6.641 1.00 96.81 97 VAL A O 1
ATOM 776 N N . GLN A 1 98 ? 6.145 -2.886 7.018 1.00 97.00 98 GLN A N 1
ATOM 777 C CA . GLN A 1 98 ? 5.755 -2.932 8.423 1.00 97.00 98 GLN A CA 1
ATOM 778 C C . GLN A 1 98 ? 4.552 -2.016 8.606 1.00 97.00 98 GLN A C 1
ATOM 780 O O . GLN A 1 98 ? 4.704 -0.803 8.704 1.00 97.00 98 GLN A O 1
ATOM 785 N N . ALA A 1 99 ? 3.361 -2.602 8.615 1.00 96.81 99 ALA A N 1
ATOM 786 C CA . ALA A 1 99 ? 2.119 -1.873 8.802 1.00 96.81 99 ALA A CA 1
ATOM 787 C C . ALA A 1 99 ? 1.068 -2.784 9.433 1.00 96.81 99 ALA A C 1
ATOM 789 O O . ALA A 1 99 ? 1.036 -3.988 9.159 1.00 96.81 99 ALA A O 1
ATOM 790 N N . HIS A 1 100 ? 0.233 -2.200 10.286 1.00 97.75 100 HIS A N 1
ATOM 791 C CA . HIS A 1 100 ? -0.993 -2.840 10.740 1.00 97.75 100 HIS A CA 1
ATOM 792 C C . HIS A 1 100 ? -2.065 -2.752 9.645 1.00 97.75 100 HIS A C 1
ATOM 794 O O . HIS A 1 100 ? -1.941 -1.980 8.693 1.00 97.75 100 HIS A O 1
ATOM 800 N N . VAL A 1 101 ? -3.105 -3.574 9.767 1.00 97.56 101 VAL A N 1
ATOM 801 C CA . VAL A 1 101 ? -4.235 -3.580 8.830 1.00 97.56 101 VAL A CA 1
ATOM 802 C C . VAL A 1 101 ? -5.067 -2.318 9.046 1.00 97.56 101 VAL A C 1
ATOM 804 O O . VAL A 1 101 ? -5.501 -2.064 10.168 1.00 97.56 101 VAL A O 1
ATOM 807 N N . ILE A 1 102 ? -5.306 -1.547 7.985 1.00 97.88 102 ILE A N 1
ATOM 808 C CA . ILE A 1 102 ? -6.183 -0.372 8.039 1.00 97.88 102 ILE A CA 1
ATOM 809 C C . ILE A 1 102 ? -7.628 -0.867 8.117 1.00 97.88 102 ILE A C 1
ATOM 811 O O . ILE A 1 102 ? -8.120 -1.523 7.201 1.00 97.88 102 ILE A O 1
ATOM 815 N N . ASP A 1 103 ? -8.300 -0.583 9.227 1.00 96.88 103 ASP A N 1
ATOM 816 C CA . ASP A 1 103 ? -9.637 -1.093 9.553 1.00 96.88 103 ASP A CA 1
ATOM 817 C C . ASP A 1 103 ? -10.584 -0.003 10.097 1.00 96.88 103 ASP A C 1
ATOM 819 O O . ASP A 1 103 ? -11.732 -0.284 10.456 1.00 96.88 103 ASP A O 1
ATOM 823 N N . LYS A 1 104 ? -10.125 1.256 10.126 1.00 95.56 104 LYS A N 1
ATOM 824 C CA . LYS A 1 104 ? -10.916 2.449 10.451 1.00 95.56 104 LYS A CA 1
ATOM 825 C C . LYS A 1 104 ? -10.786 3.482 9.335 1.00 95.56 104 LYS A C 1
ATOM 827 O O . LYS A 1 104 ? -9.714 4.055 9.162 1.00 95.56 104 LYS A O 1
ATOM 832 N N . TYR A 1 105 ? -11.880 3.722 8.614 1.00 93.94 105 TYR A N 1
ATOM 833 C CA . TYR A 1 105 ? -11.967 4.637 7.465 1.00 93.94 105 TYR A CA 1
ATOM 834 C C . TYR A 1 105 ? -12.659 5.964 7.773 1.00 93.94 105 TYR A C 1
ATOM 836 O O . TYR A 1 105 ? -13.484 5.996 8.711 1.00 93.94 105 TYR A O 1
#

Sequence (105 aa):
EDVPRAAPPDLQYEEVTETREQLAPIIEEQLAMYKTTQTPLDLGLVVREYLAQYPRARHFDVARIVIDQAVRLGVAQADFTGLPAKWQPINDYGAKVQAHVIDKY

Radius of gyration: 18.01 Å; chains: 1; bounding box: 61×28×49 Å

Foldseek 3Di:
DDDPPDDDPDPPPPVLVVVLVVVLVVLLVVLVVCLVVLPWADLLVVLLVQLVVDDPVCSVSSSVSNVVNNVVSAAAPCVVVVDWADWHDSDPVPDTDTGHIGRGD

Organism: NCBI:txid1960126

InterPro domains:
  IPR033441 Chromosome partition protein MukF, C-terminal domain [PF17193] (3-105)
  IPR033441 Chromosome partition protein MukF, C-terminal domain [cd16337] (7-103)
  IPR038198 MukF, C-terminal domain superfamily [G3DSA:1.10.225.40] (18-105)

Secondary structure (DSSP, 8-state):
---------SSSSHHHHHHHHHHHHHHHHHHHHHHHTT--B-HHHHHHHHHHHS-GGGHHHHHHHHHHHHHHH-B-GGGGG-PPPPEEE-STTS-EEE---B-B-

pLDDT: mean 86.86, std 16.79, range [43.09, 97.88]